Protein AF-A0A382E817-F1 (afdb_monomer)

Structure (mmCIF, N/CA/C/O backbone):
data_AF-A0A382E817-F1
#
_entry.id   AF-A0A382E817-F1
#
loop_
_atom_site.group_PDB
_atom_site.id
_atom_site.type_symbol
_atom_site.label_atom_id
_atom_site.label_alt_id
_atom_site.label_comp_id
_atom_site.label_asym_id
_atom_site.label_entity_id
_atom_site.label_seq_id
_atom_site.pdbx_PDB_ins_code
_atom_site.Cartn_x
_atom_site.Cartn_y
_atom_site.Cartn_z
_atom_site.occupancy
_atom_site.B_iso_or_equiv
_atom_site.auth_seq_id
_atom_site.auth_comp_id
_atom_site.auth_asym_id
_atom_site.auth_atom_id
_atom_site.pdbx_PDB_model_num
ATOM 1 N N . MET A 1 1 ? -31.559 -4.589 8.092 1.00 36.88 1 MET A N 1
ATOM 2 C CA . MET A 1 1 ? -30.700 -4.532 9.301 1.00 36.88 1 MET A CA 1
ATOM 3 C C . MET A 1 1 ? -29.258 -4.162 8.912 1.00 36.88 1 MET A C 1
ATOM 5 O O . MET A 1 1 ? -28.334 -4.899 9.211 1.00 36.88 1 MET A O 1
ATOM 9 N N . GLU A 1 2 ? -29.040 -3.017 8.251 1.00 40.66 2 GLU A N 1
ATOM 10 C CA . GLU A 1 2 ? -27.706 -2.609 7.740 1.00 40.66 2 GLU A CA 1
ATOM 11 C C . GLU A 1 2 ? -27.087 -1.418 8.493 1.00 40.66 2 GLU A C 1
ATOM 13 O O . GLU A 1 2 ? -25.904 -1.126 8.345 1.00 40.66 2 GLU A O 1
ATOM 18 N N . GLY A 1 3 ? -27.855 -0.748 9.358 1.00 41.88 3 GLY A N 1
ATOM 19 C CA . GLY A 1 3 ? -27.420 0.480 10.034 1.00 41.88 3 GLY A CA 1
ATOM 20 C C . GLY A 1 3 ? -26.468 0.298 11.224 1.00 41.88 3 GLY A C 1
ATOM 21 O O . GLY A 1 3 ? -25.917 1.285 11.708 1.00 41.88 3 GLY A O 1
ATOM 22 N N . ASP A 1 4 ? -26.258 -0.930 11.713 1.00 47.06 4 ASP A N 1
ATOM 23 C CA . ASP A 1 4 ? -25.527 -1.166 12.971 1.00 47.06 4 ASP A CA 1
ATOM 24 C C . ASP A 1 4 ? -24.033 -1.485 12.767 1.00 47.06 4 ASP A C 1
ATOM 26 O O . ASP A 1 4 ? -23.194 -1.154 13.611 1.00 47.06 4 ASP A O 1
ATOM 30 N N . ASN A 1 5 ? -23.648 -2.011 11.596 1.00 51.09 5 ASN A N 1
ATOM 31 C CA . ASN A 1 5 ? -22.250 -2.361 11.313 1.00 51.09 5 ASN A CA 1
ATOM 32 C C . ASN A 1 5 ? -21.327 -1.133 11.207 1.00 51.09 5 ASN A C 1
ATOM 34 O O . ASN A 1 5 ? -20.167 -1.207 11.612 1.00 51.09 5 ASN A O 1
ATOM 38 N N . MET A 1 6 ? -21.831 0.037 10.796 1.00 52.00 6 MET A N 1
ATOM 39 C CA . MET A 1 6 ? -21.026 1.270 10.719 1.00 52.00 6 MET A CA 1
ATOM 40 C C . MET A 1 6 ? -20.884 2.025 12.053 1.00 52.00 6 MET A C 1
ATOM 42 O O . MET A 1 6 ? -20.136 3.008 12.125 1.00 52.00 6 MET A O 1
ATOM 46 N N . LYS A 1 7 ? -21.543 1.595 13.142 1.00 51.78 7 LYS A N 1
ATOM 47 C CA . LYS A 1 7 ? -21.335 2.190 14.475 1.00 51.78 7 LYS A CA 1
ATOM 48 C C . LYS A 1 7 ? -19.922 1.853 14.975 1.00 51.78 7 LYS A C 1
ATOM 50 O O . LYS A 1 7 ? -19.683 0.790 15.536 1.00 51.78 7 LYS A O 1
ATOM 55 N N . GLY A 1 8 ? -18.961 2.731 14.685 1.00 58.41 8 GLY A N 1
ATOM 56 C CA . GLY A 1 8 ? -17.549 2.615 15.086 1.00 58.41 8 GLY A CA 1
ATOM 57 C C . GLY A 1 8 ? -16.577 3.115 14.015 1.00 58.41 8 GLY A C 1
ATOM 58 O O . GLY A 1 8 ? -15.579 3.763 14.325 1.00 58.41 8 GLY A O 1
ATOM 59 N N . ILE A 1 9 ? -16.924 2.935 12.738 1.00 65.69 9 ILE A N 1
ATOM 60 C CA . ILE A 1 9 ? -16.116 3.382 11.596 1.00 65.69 9 ILE A CA 1
ATOM 61 C C . ILE A 1 9 ? -16.512 4.820 11.253 1.00 65.69 9 ILE A C 1
ATOM 63 O O . ILE A 1 9 ? -17.297 5.080 10.346 1.00 65.69 9 ILE A O 1
ATOM 67 N N . LYS A 1 10 ? -16.023 5.777 12.047 1.00 71.69 10 LYS A N 1
ATOM 68 C CA . LYS A 1 10 ? -16.320 7.209 11.872 1.00 71.69 10 LYS A CA 1
ATOM 69 C C . LYS A 1 10 ? -15.069 8.080 11.942 1.00 71.69 10 LYS A C 1
ATOM 71 O O . LYS A 1 10 ? -14.127 7.812 12.695 1.00 71.69 10 LYS A O 1
ATOM 76 N N . GLY A 1 11 ? -15.108 9.200 11.223 1.00 81.12 11 GLY A N 1
ATOM 77 C CA . GLY A 1 11 ? -14.028 10.187 11.176 1.00 81.12 11 GLY A CA 1
ATOM 78 C C . GLY A 1 11 ? -12.821 9.666 10.399 1.00 81.12 11 GLY A C 1
ATOM 79 O O . GLY A 1 11 ? -12.968 9.166 9.291 1.00 81.12 11 GLY A O 1
ATOM 80 N N . TRP A 1 12 ? -11.633 9.749 10.998 1.00 84.56 12 TRP A N 1
ATOM 81 C CA . TRP A 1 12 ? -10.360 9.391 10.361 1.00 84.56 12 TRP A CA 1
ATOM 82 C C . TRP A 1 12 ? -10.296 7.965 9.794 1.00 84.56 12 TRP A C 1
ATOM 84 O O . TRP A 1 12 ? -9.649 7.757 8.778 1.00 84.56 12 TRP A O 1
ATOM 94 N N . LEU A 1 13 ? -11.007 6.995 10.380 1.00 85.50 13 LEU A N 1
ATOM 95 C CA . LEU A 1 13 ? -11.042 5.627 9.848 1.00 85.50 13 LEU A CA 1
ATOM 96 C C . LEU A 1 13 ? -11.750 5.539 8.486 1.00 85.50 13 LEU A C 1
ATOM 98 O O . LEU A 1 13 ? -11.394 4.720 7.649 1.00 85.50 13 LEU A O 1
ATOM 102 N N . LEU A 1 14 ? -12.742 6.401 8.258 1.00 86.56 14 LEU A N 1
ATOM 103 C CA . LEU A 1 14 ? -13.483 6.472 7.002 1.00 86.56 14 LEU A CA 1
ATOM 104 C C . LEU A 1 14 ? -12.644 7.185 5.931 1.00 86.56 14 LEU A C 1
ATOM 106 O O . LEU A 1 14 ? -12.550 6.703 4.807 1.00 86.56 14 LEU A O 1
ATOM 110 N N . VAL A 1 15 ? -11.942 8.259 6.317 1.00 90.31 15 VAL A N 1
ATOM 111 C CA . VAL A 1 15 ? -10.947 8.933 5.461 1.00 90.31 15 VAL A CA 1
ATOM 112 C C . VAL A 1 15 ? -9.861 7.953 5.014 1.00 90.31 15 VAL A C 1
ATOM 114 O O . VAL A 1 15 ? -9.507 7.924 3.839 1.00 90.31 15 VAL A O 1
ATOM 117 N N . TYR A 1 16 ? -9.380 7.110 5.931 1.00 91.56 16 TYR A N 1
ATOM 118 C CA . TYR A 1 16 ? -8.430 6.051 5.609 1.00 91.56 16 TYR A CA 1
ATOM 119 C C . TYR A 1 16 ? -8.967 5.096 4.547 1.00 91.56 16 TYR A C 1
ATOM 121 O O . TYR A 1 16 ? -8.279 4.841 3.564 1.00 91.56 16 TYR A O 1
ATOM 129 N N . LEU A 1 17 ? -10.180 4.575 4.734 1.00 89.88 17 LEU A N 1
ATOM 130 C CA . LEU A 1 17 ? -10.777 3.599 3.822 1.00 89.88 17 LEU A CA 1
ATOM 131 C C . LEU A 1 17 ? -10.986 4.188 2.428 1.00 89.88 17 LEU A C 1
ATOM 133 O O . LEU A 1 17 ? -10.538 3.597 1.449 1.00 89.88 17 LEU A O 1
ATOM 137 N N . ILE A 1 18 ? -11.598 5.373 2.347 1.00 90.88 18 ILE A N 1
ATOM 138 C CA . ILE A 1 18 ? -11.849 6.047 1.069 1.00 90.88 18 ILE A CA 1
ATOM 139 C C . ILE A 1 18 ? -10.534 6.388 0.370 1.00 90.88 18 ILE A C 1
ATOM 141 O O . ILE A 1 18 ? -10.414 6.141 -0.823 1.00 90.88 18 ILE A O 1
ATOM 145 N N . GLY A 1 19 ? -9.542 6.915 1.094 1.00 90.94 19 GLY A N 1
ATOM 146 C CA . GLY A 1 19 ? -8.247 7.262 0.507 1.00 90.94 19 GLY A CA 1
ATOM 147 C C . GLY A 1 19 ? -7.408 6.045 0.111 1.00 90.94 19 GLY A C 1
ATOM 148 O O . GLY A 1 19 ? -6.632 6.112 -0.838 1.00 90.94 19 GLY A O 1
ATOM 149 N N . SER A 1 20 ? -7.584 4.912 0.794 1.00 92.44 20 SER A N 1
ATOM 150 C CA . SER A 1 20 ? -6.825 3.690 0.517 1.00 92.44 20 SER A CA 1
ATOM 151 C C . SER A 1 20 ? -7.256 3.013 -0.782 1.00 92.44 20 SER A C 1
ATOM 153 O O . SER A 1 20 ? -6.401 2.479 -1.475 1.00 92.44 20 SER A O 1
ATOM 155 N N . ILE A 1 21 ? -8.539 3.056 -1.152 1.00 92.69 21 ILE A N 1
ATOM 156 C CA . ILE A 1 21 ? -9.050 2.407 -2.374 1.00 92.69 21 ILE A CA 1
ATOM 157 C C . ILE A 1 21 ? -8.346 2.895 -3.658 1.00 92.69 21 ILE A C 1
ATOM 159 O O . ILE A 1 21 ? -7.774 2.055 -4.354 1.00 92.69 21 ILE A O 1
ATOM 163 N N . PRO A 1 22 ? -8.327 4.202 -3.998 1.00 93.12 22 PRO A N 1
ATOM 164 C CA . PRO A 1 22 ? -7.680 4.674 -5.222 1.00 93.12 22 PRO A CA 1
ATOM 165 C C . PRO A 1 22 ? -6.168 4.427 -5.205 1.00 93.12 22 PRO A C 1
ATOM 167 O O . PRO A 1 22 ? -5.587 4.090 -6.234 1.00 93.12 22 PRO A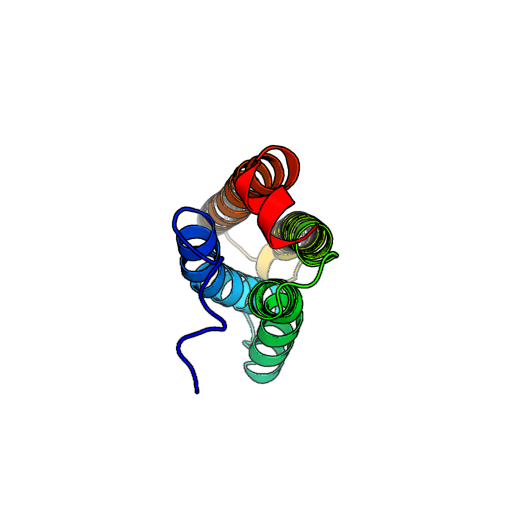 O 1
ATOM 170 N N . LEU A 1 23 ? -5.536 4.517 -4.030 1.00 93.19 23 LEU A N 1
ATOM 171 C CA . LEU A 1 23 ? -4.128 4.172 -3.868 1.00 93.19 23 LEU A CA 1
ATOM 172 C C . LEU A 1 23 ? -3.875 2.689 -4.160 1.00 93.19 23 LEU A C 1
ATOM 174 O O . LEU A 1 23 ? -2.962 2.370 -4.914 1.00 93.19 23 LEU A O 1
ATOM 178 N N . LEU A 1 24 ? -4.692 1.781 -3.621 1.00 93.69 24 LEU A N 1
ATOM 179 C CA . LEU A 1 24 ? -4.567 0.349 -3.889 1.00 93.69 24 LEU A CA 1
ATOM 180 C C . LEU A 1 24 ? -4.754 0.020 -5.371 1.00 93.69 24 LEU A C 1
ATOM 182 O O . LEU A 1 24 ? -4.032 -0.834 -5.877 1.00 93.69 24 LEU A O 1
ATOM 186 N N . ILE A 1 25 ? -5.665 0.697 -6.076 1.00 92.00 25 ILE A N 1
ATOM 187 C CA . ILE A 1 25 ? -5.826 0.537 -7.530 1.00 92.00 25 ILE A CA 1
ATOM 188 C C . ILE A 1 25 ? -4.527 0.926 -8.240 1.00 92.00 25 ILE A C 1
ATOM 190 O O . ILE A 1 25 ? -3.945 0.107 -8.949 1.00 92.00 25 ILE A O 1
ATOM 194 N N . MET A 1 26 ? -4.022 2.136 -7.982 1.00 90.94 26 MET A N 1
ATOM 195 C CA . MET A 1 26 ? -2.777 2.630 -8.575 1.00 90.94 26 MET A CA 1
ATOM 196 C C . MET A 1 26 ? -1.592 1.700 -8.279 1.00 90.94 26 MET A C 1
ATOM 198 O O . MET A 1 26 ? -0.788 1.406 -9.165 1.00 90.94 26 MET A O 1
ATOM 202 N N . TYR A 1 27 ? -1.493 1.186 -7.050 1.00 91.56 27 TYR A N 1
ATOM 203 C CA . TYR A 1 27 ? -0.425 0.265 -6.681 1.00 91.56 27 TYR A CA 1
ATOM 204 C C . TYR A 1 27 ? -0.580 -1.117 -7.315 1.00 91.56 27 TYR A C 1
ATOM 206 O O . TYR A 1 27 ? 0.415 -1.729 -7.695 1.00 91.56 27 TYR A O 1
ATOM 214 N N . SER A 1 28 ? -1.810 -1.589 -7.496 1.00 91.31 28 SER A N 1
ATOM 215 C CA . SER A 1 28 ? -2.073 -2.850 -8.190 1.00 91.31 28 SER A CA 1
ATOM 216 C C . SER A 1 28 ? -1.680 -2.756 -9.661 1.00 91.31 28 SER A C 1
ATOM 218 O O . SER A 1 28 ? -1.026 -3.668 -10.156 1.00 91.31 28 SER A O 1
ATOM 220 N N . MET A 1 29 ? -1.970 -1.625 -10.318 1.00 89.19 29 MET A N 1
ATOM 221 C CA . MET A 1 29 ? -1.479 -1.325 -11.673 1.00 89.19 29 MET A CA 1
ATOM 222 C C . MET A 1 29 ? 0.057 -1.304 -11.711 1.00 89.19 29 MET A C 1
ATOM 224 O O . MET A 1 29 ? 0.678 -1.943 -12.559 1.00 89.19 29 MET A O 1
ATOM 228 N N . GLY A 1 30 ? 0.659 -0.640 -10.717 1.00 87.00 30 GLY A N 1
ATOM 229 C CA . GLY A 1 30 ? 2.069 -0.737 -10.309 1.00 87.00 30 GLY A CA 1
ATOM 230 C C . GLY A 1 30 ? 2.717 -2.089 -10.485 1.00 87.00 30 GLY A C 1
ATOM 231 O O . GLY A 1 30 ? 3.690 -2.266 -11.222 1.00 87.00 30 GLY A O 1
ATOM 232 N N . LEU A 1 31 ? 2.174 -3.020 -9.719 1.00 88.25 31 LEU A N 1
ATOM 233 C CA . LEU A 1 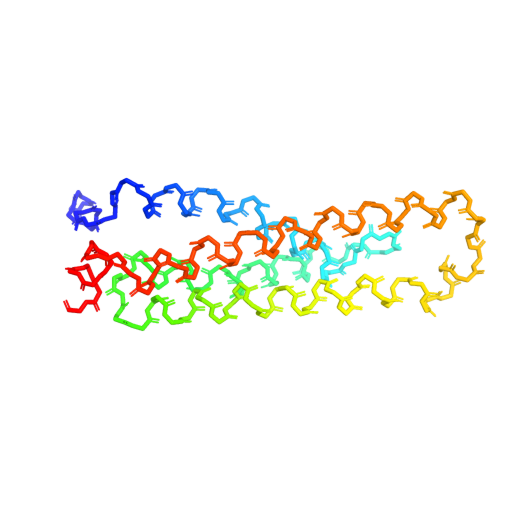31 ? 2.743 -4.338 -9.521 1.00 88.25 31 LEU A CA 1
ATOM 234 C C . LEU A 1 31 ? 2.390 -5.299 -10.656 1.00 88.25 31 LEU A C 1
ATOM 236 O O . LEU A 1 31 ? 3.161 -6.220 -10.902 1.00 88.25 31 LEU A O 1
ATOM 240 N N . SER A 1 32 ? 1.270 -5.092 -11.357 1.00 87.00 32 SER A N 1
ATOM 241 C CA . SER A 1 32 ? 0.873 -5.945 -12.482 1.00 87.00 32 SER A CA 1
ATOM 242 C C . SER A 1 32 ? 1.637 -5.657 -13.773 1.00 87.00 32 SER A C 1
ATOM 244 O O . SER A 1 32 ? 1.745 -6.548 -14.606 1.00 87.00 32 SER A O 1
ATOM 246 N N . GLY A 1 33 ? 2.146 -4.435 -13.954 1.00 78.00 33 GLY A N 1
ATOM 247 C CA . GLY A 1 33 ? 2.870 -4.022 -15.159 1.00 78.00 33 GLY A CA 1
ATOM 248 C C . GLY A 1 33 ? 2.479 -2.607 -15.579 1.00 78.00 33 GLY A C 1
ATOM 249 O O . GLY A 1 33 ? 1.309 -2.342 -15.829 1.00 78.00 33 GLY A O 1
ATOM 250 N N . TRP A 1 34 ? 3.454 -1.694 -15.631 1.00 68.31 34 TRP A N 1
ATOM 251 C CA . TRP A 1 34 ? 3.223 -0.269 -15.915 1.00 68.31 34 TRP A CA 1
ATOM 252 C C . TRP A 1 34 ? 3.326 0.109 -17.398 1.00 68.31 34 TRP A C 1
ATOM 254 O O . TRP A 1 34 ? 2.581 0.977 -17.835 1.00 68.31 34 TRP A O 1
ATOM 264 N N . PHE A 1 35 ? 4.246 -0.504 -18.159 1.00 55.41 35 PHE A N 1
ATOM 265 C CA . PHE A 1 35 ? 4.684 0.056 -19.450 1.00 55.41 35 PHE A CA 1
ATOM 266 C C . PHE A 1 35 ? 4.676 -0.898 -20.654 1.00 55.41 35 PHE A C 1
ATOM 268 O O . PHE A 1 35 ? 4.590 -0.410 -21.773 1.00 55.41 35 PHE A O 1
ATOM 275 N N . PHE A 1 36 ? 4.753 -2.221 -20.466 1.00 54.12 36 PHE A N 1
ATOM 276 C CA . PHE A 1 36 ? 5.006 -3.144 -21.586 1.00 54.12 36 PHE A CA 1
ATOM 277 C C . PHE A 1 36 ? 3.804 -4.024 -21.930 1.00 54.12 36 PHE A C 1
ATOM 279 O O . PHE A 1 36 ? 3.377 -4.036 -23.076 1.00 54.12 36 PHE A O 1
ATOM 286 N N . GLU A 1 37 ? 3.188 -4.675 -20.943 1.00 59.19 37 GLU A N 1
ATOM 287 C CA . GLU A 1 37 ? 1.941 -5.426 -21.106 1.00 59.19 37 GLU A CA 1
ATOM 288 C C . GLU A 1 37 ? 1.168 -5.334 -19.792 1.00 59.19 37 GLU A C 1
ATOM 290 O O . GLU A 1 37 ? 1.738 -5.512 -18.715 1.00 59.19 37 GLU A O 1
ATOM 295 N N . TYR A 1 38 ? -0.117 -4.992 -19.863 1.00 65.62 38 TYR A N 1
ATOM 296 C CA . TYR A 1 38 ? -0.963 -4.810 -18.688 1.00 65.62 38 TYR A CA 1
ATOM 297 C C . TYR A 1 38 ? -1.876 -6.032 -18.509 1.00 65.62 38 TYR A C 1
ATOM 299 O O . TYR A 1 38 ? -2.972 -6.075 -19.081 1.00 65.62 38 TYR A O 1
ATOM 307 N N . PRO A 1 39 ? -1.466 -7.052 -17.731 1.00 84.38 39 PRO A N 1
ATOM 308 C CA . PRO A 1 39 ? -2.328 -8.176 -17.401 1.00 84.38 39 PRO A CA 1
ATOM 309 C C . PRO A 1 39 ? -3.415 -7.707 -16.429 1.00 84.38 39 PRO A C 1
ATOM 311 O O . PRO A 1 39 ? -3.266 -7.776 -15.208 1.00 84.38 39 PRO A O 1
ATOM 314 N N . PHE A 1 40 ? -4.540 -7.242 -16.975 1.00 85.50 40 PHE A N 1
ATOM 315 C CA . PHE A 1 40 ? -5.673 -6.738 -16.192 1.00 85.50 40 PHE A CA 1
ATOM 316 C C . PHE A 1 40 ? -6.135 -7.735 -15.119 1.00 85.50 40 PHE A C 1
ATOM 318 O O . PHE A 1 40 ? -6.398 -7.346 -13.984 1.00 85.50 40 PHE A O 1
ATOM 325 N N . ILE A 1 41 ? -6.162 -9.031 -15.447 1.00 89.38 41 ILE A N 1
ATOM 326 C CA . ILE A 1 41 ? -6.530 -10.098 -14.504 1.00 89.38 41 ILE A CA 1
ATOM 327 C C . ILE A 1 41 ? -5.586 -10.104 -13.294 1.00 89.38 41 ILE A C 1
ATOM 329 O O . ILE A 1 41 ? -6.045 -10.191 -12.156 1.00 89.38 41 ILE A O 1
ATOM 333 N N . LEU A 1 42 ? -4.278 -9.952 -13.518 1.00 90.38 42 LEU A N 1
ATOM 334 C CA . LEU A 1 42 ? -3.295 -9.893 -12.439 1.00 90.38 42 LEU A CA 1
ATOM 335 C C . LEU A 1 42 ? -3.488 -8.635 -11.584 1.00 90.38 42 LEU A C 1
ATOM 337 O O . LEU A 1 42 ? -3.458 -8.739 -10.359 1.00 90.38 42 LEU A O 1
ATOM 341 N N . MET A 1 43 ? -3.758 -7.475 -12.199 1.00 92.19 43 MET A N 1
ATOM 342 C CA . MET A 1 43 ? -4.081 -6.246 -11.458 1.00 92.19 43 MET A CA 1
ATOM 343 C C . MET A 1 43 ? -5.276 -6.461 -10.522 1.00 92.19 43 MET A C 1
ATOM 345 O O . MET A 1 43 ? -5.212 -6.113 -9.344 1.00 92.19 43 MET A O 1
ATOM 349 N N . VAL A 1 44 ? -6.355 -7.061 -11.032 1.00 91.94 44 VAL A N 1
ATOM 350 C CA . VAL A 1 44 ? -7.572 -7.330 -10.257 1.00 91.94 44 VAL A CA 1
ATOM 351 C C . VAL A 1 44 ? -7.277 -8.268 -9.083 1.00 91.94 44 VAL A C 1
ATOM 353 O O . VAL A 1 44 ? -7.706 -7.995 -7.961 1.00 91.94 44 VAL A O 1
ATOM 356 N N . ILE A 1 45 ? -6.502 -9.333 -9.304 1.00 93.50 45 ILE A N 1
ATOM 357 C CA . ILE A 1 45 ? -6.102 -10.267 -8.241 1.00 93.50 45 ILE A CA 1
ATOM 358 C C . ILE A 1 45 ? -5.288 -9.546 -7.160 1.00 93.50 45 ILE A C 1
ATOM 360 O O . ILE A 1 45 ? -5.601 -9.676 -5.975 1.00 93.50 45 ILE A O 1
ATOM 364 N N . ILE A 1 46 ? -4.281 -8.755 -7.549 1.00 93.19 46 ILE A N 1
ATOM 365 C CA . ILE A 1 46 ? -3.450 -7.989 -6.606 1.00 93.19 46 ILE A CA 1
ATOM 366 C C . ILE A 1 46 ? -4.319 -7.023 -5.798 1.00 93.19 46 ILE A C 1
ATOM 368 O O . ILE A 1 46 ? -4.193 -6.971 -4.574 1.00 93.19 46 ILE A O 1
ATOM 372 N N . PHE A 1 47 ? -5.242 -6.316 -6.454 1.00 94.25 47 PHE A N 1
ATOM 373 C CA . PHE A 1 47 ? -6.156 -5.401 -5.779 1.00 94.25 47 PHE A CA 1
ATOM 374 C C . PHE A 1 47 ? -6.989 -6.117 -4.717 1.00 94.25 47 PHE A C 1
ATOM 376 O O . PHE A 1 47 ? -7.050 -5.650 -3.581 1.00 94.25 47 PHE A O 1
ATOM 383 N N . PHE A 1 48 ? -7.587 -7.266 -5.042 1.00 94.38 48 PHE A N 1
ATOM 384 C CA . PHE A 1 48 ? -8.377 -8.019 -4.068 1.00 94.38 48 PHE A CA 1
ATOM 385 C C . PHE A 1 48 ? -7.535 -8.507 -2.892 1.00 94.38 48 PHE A C 1
ATOM 387 O O . PHE A 1 48 ? -7.973 -8.378 -1.750 1.00 94.38 48 PHE A O 1
ATOM 394 N N . VAL A 1 49 ? -6.320 -9.001 -3.143 1.00 94.12 49 VAL A N 1
ATOM 395 C CA . VAL A 1 49 ? -5.400 -9.424 -2.077 1.00 94.12 49 VAL A CA 1
ATOM 396 C C . VAL A 1 49 ? -5.061 -8.251 -1.154 1.00 94.12 4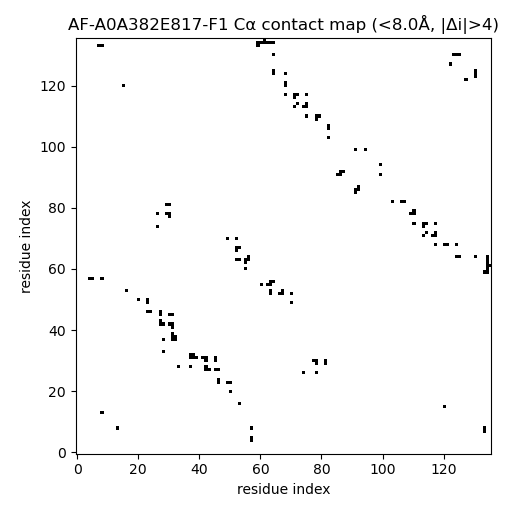9 VAL A C 1
ATOM 398 O O . VAL A 1 49 ? -5.148 -8.382 0.069 1.00 94.12 49 VAL A O 1
ATOM 401 N N . LEU A 1 50 ? -4.738 -7.085 -1.717 1.00 93.12 50 LEU A N 1
ATOM 402 C CA . LEU A 1 50 ? -4.461 -5.874 -0.943 1.00 93.12 50 LEU A CA 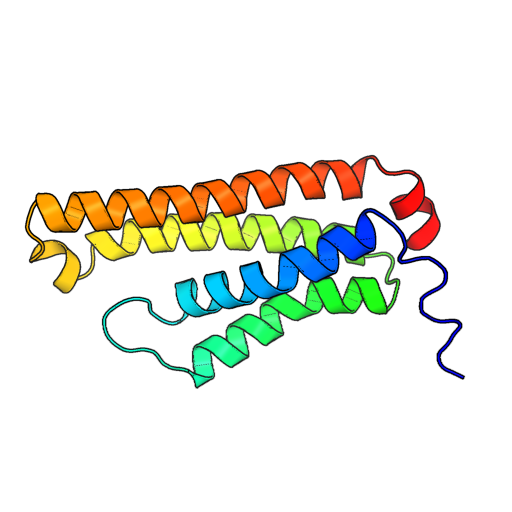1
ATOM 403 C C . LEU A 1 50 ? -5.724 -5.280 -0.297 1.00 93.12 50 LEU A C 1
ATOM 405 O O . LEU A 1 50 ? -5.629 -4.567 0.692 1.00 93.12 50 LEU A O 1
ATOM 409 N N . ALA A 1 51 ? -6.924 -5.571 -0.788 1.00 93.62 51 ALA A N 1
ATOM 410 C CA . ALA A 1 51 ? -8.158 -5.105 -0.163 1.00 93.62 51 ALA A CA 1
ATOM 411 C C . ALA A 1 51 ? -8.538 -5.920 1.091 1.00 93.62 51 ALA A C 1
ATOM 413 O O . ALA A 1 51 ? -9.311 -5.427 1.917 1.00 93.62 51 ALA A O 1
ATOM 414 N N . ILE A 1 52 ? -7.985 -7.128 1.289 1.00 92.69 52 ILE A N 1
ATOM 415 C CA . ILE A 1 52 ? -8.315 -8.002 2.434 1.00 92.69 52 ILE A CA 1
ATOM 416 C C . ILE A 1 52 ? -8.132 -7.286 3.787 1.00 92.69 52 ILE A C 1
ATOM 418 O O . ILE A 1 52 ? -9.058 -7.312 4.601 1.00 92.69 52 ILE A O 1
ATOM 422 N N . PRO A 1 53 ? -7.009 -6.600 4.076 1.00 89.81 53 PRO A N 1
ATOM 423 C CA . PRO A 1 53 ? -6.859 -5.879 5.338 1.00 89.81 53 PRO A CA 1
ATOM 424 C C . PRO A 1 53 ? -7.873 -4.742 5.517 1.00 89.81 53 PRO A C 1
ATOM 426 O O . PRO A 1 53 ? -8.343 -4.524 6.637 1.00 89.81 53 PRO A O 1
ATOM 429 N N . LEU A 1 54 ? -8.272 -4.051 4.443 1.00 91.06 54 LEU A N 1
ATOM 430 C CA . LEU A 1 54 ? -9.344 -3.047 4.511 1.00 91.06 54 LEU A CA 1
ATOM 431 C C . LEU A 1 54 ? -10.690 -3.702 4.841 1.00 91.06 54 LEU A C 1
ATOM 433 O O . LEU A 1 54 ? -11.475 -3.167 5.624 1.00 91.06 54 LEU A O 1
ATOM 437 N N . TRP A 1 55 ? -10.938 -4.896 4.308 1.00 89.25 55 TRP A N 1
ATOM 438 C CA . TRP A 1 55 ? -12.121 -5.675 4.652 1.00 89.25 55 TRP A CA 1
ATOM 439 C C . TRP A 1 55 ? -12.131 -6.091 6.130 1.00 89.25 55 TRP A C 1
ATOM 441 O O . TRP A 1 55 ? -13.161 -5.995 6.796 1.00 89.25 55 TRP A O 1
ATOM 451 N N . LEU A 1 56 ? -10.978 -6.452 6.705 1.00 88.62 56 LEU A N 1
ATOM 452 C CA . LEU A 1 56 ? -10.873 -6.754 8.142 1.00 88.62 56 LEU A CA 1
ATOM 453 C C . LEU A 1 56 ? -11.279 -5.568 9.032 1.00 88.62 56 LEU A C 1
ATOM 455 O O . LEU A 1 56 ? -11.794 -5.781 10.132 1.00 88.62 56 LEU A O 1
ATOM 459 N N . ILE A 1 57 ? -11.082 -4.331 8.560 1.00 87.12 57 ILE A N 1
ATOM 460 C CA . ILE A 1 57 ? -11.568 -3.127 9.245 1.00 87.12 57 ILE A CA 1
ATOM 461 C C . ILE A 1 57 ? -13.098 -3.074 9.243 1.00 87.12 57 ILE A C 1
ATOM 463 O O . ILE A 1 57 ? -13.684 -2.778 10.284 1.00 87.12 57 ILE A O 1
ATOM 467 N N . MET A 1 58 ? -13.745 -3.386 8.113 1.00 85.88 58 MET A N 1
ATOM 468 C CA . MET A 1 58 ? -15.213 -3.461 8.021 1.00 85.88 58 MET A CA 1
ATOM 469 C C . MET A 1 58 ? -15.786 -4.490 8.994 1.00 85.88 58 MET A C 1
ATOM 471 O O . MET A 1 58 ? -16.794 -4.230 9.647 1.00 85.88 58 MET A O 1
ATOM 475 N N . LEU A 1 59 ? -15.100 -5.625 9.140 1.00 85.88 59 LEU A N 1
ATOM 476 C CA . LEU A 1 59 ? -15.477 -6.703 10.056 1.00 85.88 59 LEU A CA 1
ATOM 477 C C . LEU A 1 59 ? -15.133 -6.420 11.527 1.00 85.88 59 LEU A C 1
ATOM 479 O O . LEU A 1 59 ? -15.388 -7.270 12.376 1.00 85.88 59 LEU A O 1
ATOM 483 N N . LYS A 1 60 ? -14.531 -5.264 11.841 1.00 82.62 60 LYS A N 1
ATOM 484 C CA . LYS A 1 60 ? -14.081 -4.895 13.196 1.00 82.62 60 LYS A CA 1
ATOM 485 C C . LYS A 1 60 ? -13.179 -5.953 13.846 1.00 82.62 60 LYS A C 1
ATOM 487 O O . LYS A 1 60 ? -13.191 -6.139 15.058 1.00 82.62 60 LYS A O 1
ATOM 492 N N . SER A 1 61 ? -12.370 -6.647 13.043 1.00 85.06 61 SER A N 1
ATOM 493 C CA . SER A 1 61 ? -11.475 -7.688 13.552 1.00 85.06 61 SER A CA 1
ATOM 494 C C . SER A 1 61 ? -10.382 -7.084 14.444 1.00 85.06 61 SER A C 1
ATOM 496 O O . SER A 1 61 ? -9.749 -6.106 14.038 1.00 85.06 61 SER A O 1
ATOM 498 N N . PRO A 1 62 ? -10.053 -7.689 15.599 1.00 83.62 62 PRO A N 1
ATOM 499 C CA . PRO A 1 62 ? -9.042 -7.148 16.507 1.00 83.62 62 PRO A CA 1
ATOM 500 C C . PRO A 1 62 ? -7.640 -7.086 15.896 1.00 83.62 62 PRO A C 1
ATOM 502 O O . PRO A 1 62 ? -6.810 -6.260 16.271 1.00 83.62 62 PRO A O 1
ATOM 505 N N . LYS A 1 63 ? -7.375 -7.929 14.893 1.00 87.62 63 LYS A N 1
ATOM 506 C CA . LYS A 1 63 ? -6.104 -7.940 14.160 1.00 87.62 63 LYS A CA 1
ATOM 507 C C . LYS A 1 63 ? -6.076 -6.948 12.992 1.00 87.62 63 LYS A C 1
ATOM 509 O O . LYS A 1 63 ? -5.020 -6.771 12.386 1.00 87.62 63 LYS A O 1
ATOM 514 N N . ALA A 1 64 ? -7.192 -6.290 12.664 1.00 88.12 64 ALA A N 1
ATOM 515 C CA . ALA A 1 64 ? -7.283 -5.393 11.513 1.00 88.12 64 ALA A CA 1
ATOM 516 C C . ALA A 1 64 ? -6.221 -4.275 11.527 1.00 88.12 64 ALA A C 1
ATOM 518 O O . ALA A 1 64 ? -5.568 -4.095 10.498 1.00 88.12 64 ALA A O 1
ATOM 519 N N . PRO A 1 65 ? -5.942 -3.577 12.650 1.00 88.06 65 PRO A N 1
ATOM 520 C CA . PRO A 1 65 ? -4.913 -2.535 12.668 1.00 88.06 65 PRO A CA 1
ATOM 521 C C . PRO A 1 65 ? -3.517 -3.057 12.300 1.00 88.06 65 PRO A C 1
ATOM 523 O O . PRO A 1 65 ? -2.793 -2.410 11.548 1.00 88.06 65 PRO A O 1
ATOM 526 N N . GLN A 1 66 ? -3.147 -4.246 12.786 1.00 91.69 66 GLN A N 1
ATOM 527 C CA . GLN A 1 66 ? -1.838 -4.850 12.517 1.00 91.69 66 GLN A CA 1
ATOM 528 C C . GLN A 1 66 ? -1.694 -5.252 11.047 1.00 91.69 66 GLN A C 1
ATOM 530 O O . GLN A 1 66 ? -0.691 -4.911 10.419 1.00 91.69 66 GLN A O 1
ATOM 535 N N . TRP A 1 67 ? -2.714 -5.905 10.483 1.00 93.06 67 TRP A N 1
ATOM 536 C CA . TRP A 1 67 ? -2.726 -6.282 9.067 1.00 93.06 67 TRP A CA 1
ATOM 537 C C . TRP A 1 67 ? -2.674 -5.065 8.143 1.00 93.06 67 TRP A C 1
ATOM 539 O O . TRP A 1 67 ? -1.975 -5.101 7.134 1.00 93.06 67 TRP A O 1
ATOM 549 N N . ASN A 1 68 ? -3.340 -3.967 8.509 1.00 93.31 68 ASN A N 1
ATOM 550 C CA . ASN A 1 68 ? -3.311 -2.741 7.716 1.00 93.31 68 ASN A CA 1
ATOM 551 C C . ASN A 1 68 ? -1.946 -2.054 7.735 1.00 93.31 68 ASN A C 1
ATOM 553 O O . ASN A 1 68 ? -1.470 -1.611 6.692 1.00 93.31 68 ASN A O 1
ATOM 557 N N . ILE A 1 69 ? -1.288 -2.006 8.897 1.00 92.88 69 ILE A N 1
ATOM 558 C CA . ILE A 1 69 ? 0.091 -1.515 8.996 1.00 92.88 69 ILE A CA 1
ATOM 559 C C . ILE A 1 69 ? 1.012 -2.385 8.138 1.00 92.88 69 ILE A C 1
ATOM 561 O O . ILE A 1 69 ? 1.737 -1.854 7.300 1.00 92.88 69 ILE A O 1
ATOM 565 N N . SER A 1 70 ? 0.965 -3.708 8.321 1.00 93.94 70 SER A N 1
ATOM 566 C CA . SER A 1 70 ? 1.837 -4.636 7.598 1.00 93.94 70 SER A CA 1
ATOM 567 C C . SER A 1 70 ? 1.675 -4.498 6.087 1.00 93.94 70 SER A C 1
ATOM 569 O O . SER A 1 70 ? 2.667 -4.353 5.383 1.00 93.94 70 SER A O 1
ATOM 571 N N . MET A 1 71 ? 0.433 -4.473 5.601 1.00 95.50 71 MET A N 1
ATOM 572 C CA . MET A 1 71 ? 0.120 -4.301 4.185 1.00 95.50 71 MET A CA 1
ATOM 573 C C . MET A 1 71 ? 0.757 -3.041 3.597 1.00 95.50 71 MET A C 1
ATOM 575 O O . MET A 1 71 ? 1.416 -3.123 2.565 1.00 95.50 71 MET A O 1
ATOM 579 N N . TRP A 1 72 ? 0.582 -1.879 4.235 1.00 95.12 72 TRP A N 1
ATOM 580 C CA . TRP A 1 72 ? 1.119 -0.627 3.699 1.00 95.12 72 TRP A CA 1
ATOM 581 C C . TRP A 1 72 ? 2.647 -0.622 3.646 1.00 95.12 72 TRP A C 1
ATOM 583 O O . TRP A 1 72 ? 3.219 -0.159 2.663 1.00 95.12 72 TRP A O 1
ATOM 593 N N . TRP A 1 73 ? 3.314 -1.200 4.646 1.00 95.62 73 TRP A N 1
ATOM 594 C CA . TRP A 1 73 ? 4.768 -1.367 4.608 1.00 95.62 73 TRP A CA 1
ATOM 595 C C . TRP A 1 73 ? 5.217 -2.365 3.536 1.00 95.62 73 TRP A C 1
ATOM 597 O O . TRP A 1 73 ? 6.216 -2.118 2.862 1.00 95.62 73 TRP A O 1
ATOM 607 N N . THR A 1 74 ? 4.466 -3.444 3.304 1.00 93.81 74 THR A N 1
ATOM 608 C CA . THR A 1 74 ? 4.716 -4.352 2.177 1.00 93.81 74 THR A CA 1
ATOM 609 C C . THR A 1 74 ? 4.582 -3.624 0.839 1.00 93.81 74 THR A C 1
ATOM 611 O O . THR A 1 74 ? 5.460 -3.770 -0.006 1.00 93.81 74 THR A O 1
ATOM 614 N N . ILE A 1 75 ? 3.552 -2.789 0.653 1.00 93.88 75 ILE A N 1
ATOM 615 C CA . ILE A 1 75 ? 3.377 -1.981 -0.566 1.00 93.88 75 ILE A CA 1
ATOM 616 C C . ILE A 1 75 ? 4.576 -1.054 -0.781 1.00 93.88 75 ILE A C 1
ATOM 618 O O . ILE A 1 75 ? 5.095 -1.007 -1.891 1.00 93.88 75 ILE A O 1
ATOM 622 N N . VAL A 1 76 ? 5.052 -0.365 0.262 1.00 94.69 76 VAL A N 1
ATOM 623 C CA . VAL A 1 76 ? 6.247 0.497 0.185 1.00 94.69 76 VAL A CA 1
ATOM 624 C C . VAL A 1 76 ? 7.456 -0.289 -0.324 1.00 94.69 76 VAL A C 1
ATOM 626 O O . VAL A 1 76 ? 8.139 0.153 -1.250 1.00 94.69 76 VAL A O 1
ATOM 629 N N . VAL A 1 77 ? 7.715 -1.466 0.253 1.00 94.38 77 VAL A N 1
ATOM 630 C CA . VAL A 1 77 ? 8.850 -2.311 -0.146 1.00 94.38 77 VAL A CA 1
ATOM 631 C C . VAL A 1 77 ? 8.695 -2.769 -1.594 1.00 94.38 77 VAL A C 1
ATOM 633 O O . VAL A 1 77 ? 9.617 -2.597 -2.388 1.00 94.38 77 VAL A O 1
ATOM 636 N N . LEU A 1 78 ? 7.523 -3.291 -1.963 1.00 92.75 78 LEU A N 1
ATOM 637 C CA . LEU A 1 78 ? 7.255 -3.770 -3.319 1.00 92.75 78 LEU A CA 1
ATOM 638 C C . LEU A 1 78 ? 7.356 -2.649 -4.356 1.00 92.75 78 LEU A C 1
ATOM 640 O O . LEU A 1 78 ? 7.942 -2.855 -5.412 1.00 92.75 78 LEU A O 1
ATOM 644 N N . MET A 1 79 ? 6.848 -1.455 -4.049 1.00 91.19 79 MET A N 1
ATOM 645 C CA . MET A 1 79 ? 6.943 -0.287 -4.927 1.00 91.19 79 MET A CA 1
ATOM 646 C C . MET A 1 79 ? 8.376 0.196 -5.095 1.00 91.19 79 MET A C 1
ATOM 648 O O . MET A 1 79 ? 8.782 0.555 -6.199 1.00 91.19 79 MET A O 1
ATOM 652 N N . THR A 1 80 ? 9.167 0.155 -4.025 1.00 91.06 80 THR A N 1
ATOM 653 C CA . THR A 1 80 ? 10.589 0.508 -4.078 1.00 91.06 80 THR A CA 1
ATOM 654 C C . THR A 1 80 ? 11.353 -0.486 -4.950 1.00 91.06 80 THR A C 1
ATOM 656 O O . THR A 1 80 ? 12.066 -0.082 -5.867 1.00 91.06 80 THR A O 1
ATOM 659 N N . LEU A 1 81 ? 11.148 -1.790 -4.730 1.00 90.00 81 LEU A N 1
ATOM 660 C CA . LEU A 1 81 ? 11.748 -2.843 -5.551 1.00 90.00 81 LEU A CA 1
ATOM 661 C C . LEU A 1 81 ? 11.309 -2.736 -7.011 1.00 90.00 81 LEU A C 1
ATOM 663 O O . LEU A 1 81 ? 12.146 -2.826 -7.910 1.00 90.00 81 LEU A O 1
ATOM 667 N N . ARG A 1 82 ? 10.018 -2.482 -7.255 1.00 85.94 82 ARG A N 1
ATOM 668 C CA . ARG A 1 82 ? 9.495 -2.287 -8.607 1.00 85.94 82 ARG A CA 1
ATOM 669 C C . ARG A 1 82 ? 10.168 -1.096 -9.278 1.00 85.94 82 ARG A C 1
ATOM 671 O O . ARG A 1 82 ? 10.625 -1.233 -10.407 1.00 85.94 82 ARG A O 1
ATOM 678 N N . SER A 1 83 ? 10.304 0.021 -8.569 1.00 85.25 83 SER A N 1
ATOM 679 C CA . SER A 1 83 ? 10.941 1.232 -9.095 1.00 85.25 83 SER A CA 1
ATOM 680 C C . SER A 1 83 ? 12.389 0.985 -9.517 1.00 85.25 83 SER A C 1
ATOM 682 O O . SER A 1 83 ? 12.814 1.474 -10.555 1.00 85.25 83 SER A O 1
ATOM 684 N N . ILE A 1 84 ? 13.129 0.172 -8.760 1.00 84.56 84 ILE A N 1
ATOM 685 C CA . ILE A 1 84 ? 14.494 -0.234 -9.120 1.00 84.56 84 ILE A CA 1
ATOM 686 C C . ILE A 1 84 ? 14.478 -1.186 -10.326 1.00 84.56 84 ILE A C 1
ATOM 688 O O . ILE A 1 84 ? 15.282 -1.032 -11.243 1.00 84.56 84 ILE A O 1
ATOM 692 N N . SER A 1 85 ? 13.549 -2.151 -10.353 1.00 83.31 85 SER A N 1
ATOM 693 C CA . SER A 1 85 ? 13.476 -3.168 -11.412 1.00 83.31 85 SER A CA 1
ATOM 694 C C . SER A 1 85 ? 13.239 -2.586 -12.807 1.00 83.31 85 SER A C 1
ATOM 696 O O . SER A 1 85 ? 13.789 -3.110 -13.771 1.00 83.31 85 SER A O 1
ATOM 698 N N . VAL A 1 86 ? 12.498 -1.476 -12.912 1.00 79.00 86 VAL A N 1
ATOM 699 C CA . VAL A 1 86 ? 12.198 -0.815 -14.195 1.00 79.00 86 VAL A CA 1
ATOM 700 C C . VAL A 1 86 ? 13.477 -0.386 -14.924 1.00 79.00 86 VAL A C 1
ATOM 702 O O . VAL A 1 86 ? 13.547 -0.496 -16.142 1.00 79.00 86 VAL A O 1
ATOM 705 N N . PHE A 1 87 ? 14.524 0.018 -14.199 1.00 78.50 87 PHE A N 1
ATOM 706 C CA . PHE A 1 87 ? 15.811 0.399 -14.800 1.00 78.50 87 PHE A CA 1
ATOM 707 C C . PHE A 1 87 ? 16.704 -0.799 -15.161 1.00 78.50 87 PHE A C 1
ATOM 709 O O . PHE A 1 87 ? 17.698 -0.641 -15.866 1.00 78.50 87 PHE A O 1
ATOM 716 N N . LEU A 1 88 ? 16.380 -1.998 -14.669 1.00 78.31 88 LEU A N 1
ATOM 717 C CA . LEU A 1 88 ? 17.124 -3.227 -14.957 1.00 78.31 88 LEU A CA 1
ATOM 718 C C . LEU A 1 88 ? 16.525 -4.014 -16.133 1.00 78.31 88 LEU A C 1
ATOM 720 O O . LEU A 1 88 ? 17.233 -4.821 -16.744 1.00 78.31 88 LEU A O 1
ATOM 724 N N . GLU A 1 89 ? 15.246 -3.786 -16.446 1.00 76.38 89 GLU A N 1
ATOM 725 C CA . GLU A 1 89 ? 14.536 -4.410 -17.565 1.00 76.38 89 GLU A CA 1
ATOM 726 C C . GLU A 1 89 ? 15.121 -3.979 -18.929 1.00 76.38 89 GLU A C 1
ATOM 728 O O . GLU A 1 89 ? 15.638 -2.866 -19.055 1.00 76.38 89 GLU A O 1
ATOM 733 N N . PRO A 1 90 ? 15.045 -4.831 -19.975 1.00 63.84 90 PRO A N 1
ATOM 734 C CA . PRO A 1 90 ? 15.609 -4.537 -21.297 1.00 63.84 90 PRO A CA 1
ATOM 735 C C . PRO A 1 90 ? 15.116 -3.204 -21.870 1.00 63.84 90 PRO A C 1
ATOM 737 O O . PRO A 1 90 ? 15.923 -2.396 -22.313 1.00 63.84 90 PRO A O 1
ATOM 740 N N . GLY A 1 91 ? 13.815 -2.926 -21.746 1.00 65.94 91 GLY A N 1
ATOM 741 C CA . GLY A 1 91 ? 13.230 -1.662 -22.192 1.00 65.94 91 GLY A CA 1
ATOM 742 C C . GLY A 1 91 ? 13.670 -0.441 -21.378 1.00 65.94 91 GLY A C 1
ATOM 743 O O . GLY A 1 91 ? 13.611 0.667 -21.890 1.00 65.94 91 GLY A O 1
ATOM 744 N N .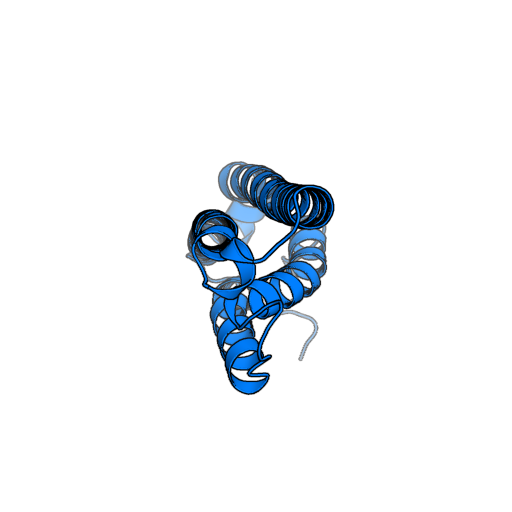 GLY A 1 92 ? 14.155 -0.617 -20.143 1.00 63.59 92 GLY A N 1
ATOM 745 C CA . GLY A 1 92 ? 14.757 0.460 -19.349 1.00 63.59 92 GLY A CA 1
ATOM 746 C C . GLY A 1 92 ? 16.193 0.786 -19.767 1.00 63.59 92 GLY A C 1
ATOM 747 O O . GLY A 1 92 ? 16.622 1.931 -19.651 1.00 63.59 92 GLY A O 1
ATOM 748 N N . LYS A 1 93 ? 16.931 -0.197 -20.301 1.00 68.06 93 LYS A N 1
ATOM 749 C CA . LYS A 1 93 ? 18.309 -0.012 -20.797 1.00 68.06 93 LYS A CA 1
ATOM 750 C C . LYS A 1 93 ? 18.372 0.736 -22.127 1.00 68.06 93 LYS A C 1
ATOM 752 O O . LYS A 1 93 ? 19.410 1.306 -22.447 1.00 68.06 93 LYS A O 1
ATOM 757 N N . GLU A 1 94 ? 17.280 0.717 -22.883 1.00 75.94 94 GLU A N 1
ATOM 758 C CA . GLU A 1 94 ? 17.150 1.395 -24.175 1.00 75.94 94 GLU A CA 1
ATOM 759 C C . GLU A 1 94 ? 16.630 2.840 -24.048 1.00 75.94 94 GLU A C 1
ATOM 761 O O . GLU A 1 94 ? 16.605 3.567 -25.039 1.00 75.94 94 GLU A O 1
ATOM 766 N N . MET A 1 95 ? 16.249 3.285 -22.841 1.00 79.00 95 MET A N 1
ATOM 767 C CA . MET A 1 95 ? 15.717 4.634 -22.611 1.00 79.00 95 MET A CA 1
ATOM 768 C C . MET A 1 95 ? 16.787 5.717 -22.750 1.00 79.00 95 MET A C 1
ATOM 770 O O . MET A 1 95 ? 17.900 5.605 -22.227 1.00 79.00 95 MET A O 1
ATOM 774 N N . ASN A 1 96 ? 16.411 6.837 -23.368 1.00 85.69 96 ASN A N 1
ATOM 775 C CA . ASN A 1 96 ? 17.246 8.036 -23.355 1.00 85.69 96 ASN A CA 1
ATOM 776 C C . ASN A 1 96 ? 17.249 8.681 -21.950 1.00 85.69 96 ASN A C 1
ATOM 778 O O . ASN A 1 96 ? 16.313 8.518 -21.169 1.00 85.69 96 ASN A O 1
ATOM 782 N N . ILE A 1 97 ? 18.266 9.485 -21.631 1.00 83.25 97 ILE A N 1
ATOM 783 C CA . ILE A 1 97 ? 18.452 10.149 -20.328 1.00 83.25 97 ILE A CA 1
ATOM 784 C C . ILE A 1 97 ? 17.212 10.960 -19.914 1.00 83.25 97 ILE A C 1
ATOM 786 O O . ILE A 1 97 ? 16.833 10.948 -18.745 1.00 83.25 97 ILE A O 1
ATOM 790 N N . ILE A 1 98 ? 16.560 11.646 -20.859 1.00 86.94 98 ILE A N 1
ATOM 791 C CA . ILE A 1 98 ? 15.360 12.459 -20.588 1.00 86.94 98 ILE A CA 1
ATOM 792 C C . ILE A 1 98 ? 14.170 11.572 -20.187 1.00 86.94 98 ILE A C 1
ATOM 794 O O . ILE A 1 98 ? 13.463 11.878 -19.226 1.00 86.94 98 ILE A O 1
ATOM 798 N N . GLU A 1 99 ? 13.966 10.460 -20.893 1.00 83.25 99 GLU A N 1
ATOM 799 C CA . GLU A 1 99 ? 12.900 9.494 -20.606 1.00 83.25 99 GLU A CA 1
ATOM 800 C C . GLU A 1 99 ? 13.151 8.804 -19.266 1.00 83.25 99 GLU A C 1
ATOM 802 O O . GLU A 1 99 ? 12.262 8.760 -18.415 1.00 83.25 99 GLU A O 1
ATOM 807 N N . MET A 1 100 ? 14.394 8.375 -19.034 1.00 83.94 100 MET A N 1
ATOM 808 C CA . MET A 1 100 ? 14.831 7.765 -17.783 1.00 83.94 100 MET A C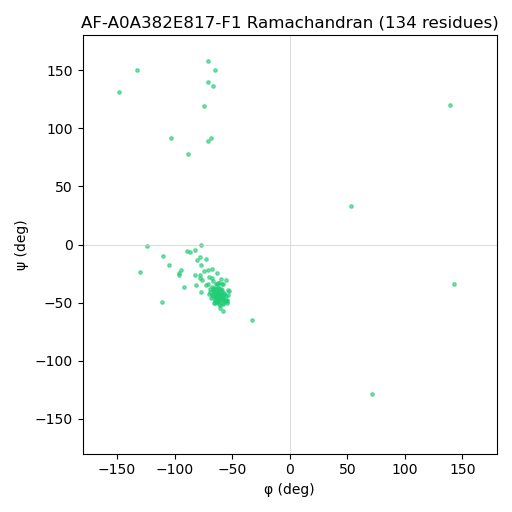A 1
ATOM 809 C C . MET A 1 100 ? 14.576 8.693 -16.588 1.00 83.94 100 MET A C 1
ATOM 811 O O . MET A 1 100 ? 14.074 8.250 -15.555 1.00 83.94 100 MET A O 1
ATOM 815 N N . LEU A 1 101 ? 14.874 9.989 -16.727 1.00 85.44 101 LEU A N 1
ATOM 816 C CA . LEU A 1 101 ? 14.677 10.979 -15.668 1.00 85.44 101 LEU A CA 1
ATOM 817 C C . LEU A 1 101 ? 13.186 11.237 -15.396 1.00 85.44 101 LEU A C 1
ATOM 819 O O . LEU A 1 101 ? 12.783 11.338 -14.236 1.00 85.44 101 LEU A O 1
ATOM 823 N N . SER A 1 102 ? 12.353 11.272 -16.438 1.00 86.56 102 SER A N 1
ATOM 824 C CA . SER A 1 102 ? 10.895 11.398 -16.301 1.00 86.56 102 SER A CA 1
ATOM 825 C C . SER A 1 102 ? 10.273 10.183 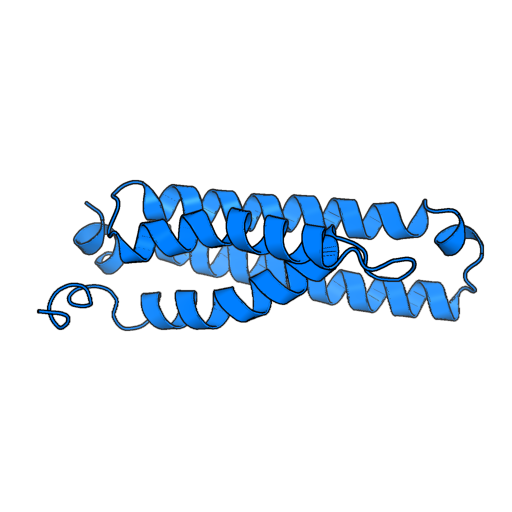-15.593 1.00 86.56 102 SER A C 1
ATOM 827 O O . SER A 1 102 ? 9.500 10.326 -14.638 1.00 86.56 102 SER A O 1
ATOM 829 N N . VAL A 1 103 ? 10.677 8.970 -15.984 1.00 84.94 103 VAL A N 1
ATOM 830 C CA . VAL A 1 103 ? 10.253 7.720 -15.332 1.00 84.94 103 VAL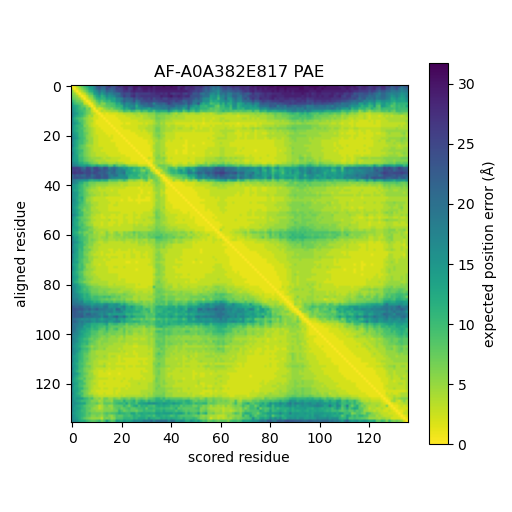 A CA 1
ATOM 831 C C . VAL A 1 103 ? 10.738 7.670 -13.878 1.00 84.94 103 VAL A C 1
ATOM 833 O O . VAL A 1 103 ? 9.964 7.345 -12.979 1.00 84.94 103 VAL A O 1
ATOM 836 N N . ALA A 1 104 ? 11.979 8.074 -13.602 1.00 86.25 104 ALA A N 1
ATOM 837 C CA . ALA A 1 104 ? 12.503 8.130 -12.237 1.00 86.25 104 ALA A CA 1
ATOM 838 C C . ALA A 1 104 ? 11.704 9.084 -11.338 1.00 86.25 104 ALA A C 1
ATOM 840 O O . ALA A 1 104 ? 11.362 8.724 -10.210 1.00 86.25 104 ALA A O 1
ATOM 841 N N . LEU A 1 105 ? 11.369 10.278 -11.833 1.00 88.38 105 LEU A N 1
ATOM 842 C CA . LEU A 1 105 ? 10.588 11.259 -11.078 1.00 88.38 105 LEU A CA 1
ATOM 843 C C . LEU A 1 105 ? 9.175 10.758 -10.770 1.00 88.38 105 LEU A C 1
ATOM 845 O O . LEU A 1 105 ? 8.712 10.889 -9.635 1.00 88.38 105 LEU A O 1
ATOM 849 N N . THR A 1 106 ? 8.497 10.157 -11.750 1.00 87.38 106 THR A N 1
ATOM 850 C CA . THR A 1 106 ? 7.147 9.607 -11.542 1.00 87.38 106 THR A CA 1
ATOM 851 C C . THR A 1 106 ? 7.154 8.482 -10.507 1.00 87.38 106 THR A C 1
ATOM 853 O O . THR A 1 106 ? 6.368 8.523 -9.557 1.00 87.38 106 THR A O 1
ATOM 856 N N . LEU A 1 107 ? 8.092 7.537 -10.607 1.00 87.88 107 LEU A N 1
ATOM 857 C CA . LEU A 1 107 ? 8.250 6.456 -9.630 1.00 87.88 107 LEU A CA 1
ATOM 858 C C . LEU A 1 107 ? 8.584 6.984 -8.227 1.00 87.88 107 LEU A C 1
ATOM 860 O O . LEU A 1 107 ? 7.998 6.535 -7.239 1.00 87.88 107 LEU A O 1
ATOM 864 N N . LEU A 1 108 ? 9.460 7.987 -8.125 1.00 90.44 108 LEU A N 1
ATOM 865 C CA . LEU A 1 108 ? 9.826 8.605 -6.851 1.00 90.44 108 LEU A CA 1
ATOM 866 C C . LEU A 1 108 ? 8.622 9.255 -6.158 1.00 90.44 108 LEU A C 1
ATOM 868 O O . LEU A 1 108 ? 8.455 9.098 -4.945 1.00 90.44 108 LEU A O 1
ATOM 872 N N . ILE A 1 109 ? 7.755 9.937 -6.909 1.00 91.06 109 ILE A N 1
ATOM 873 C CA . ILE A 1 109 ? 6.508 10.503 -6.374 1.00 91.06 109 ILE A CA 1
ATOM 874 C C . ILE A 1 109 ? 5.602 9.388 -5.834 1.00 91.06 109 ILE A C 1
ATOM 876 O O . ILE A 1 109 ? 5.105 9.488 -4.711 1.00 91.06 109 ILE A O 1
ATOM 880 N N . ILE A 1 110 ? 5.432 8.296 -6.581 1.00 89.50 110 ILE A N 1
ATOM 881 C CA . ILE A 1 110 ? 4.562 7.170 -6.201 1.00 89.50 110 ILE A CA 1
ATOM 882 C C . ILE A 1 110 ? 5.051 6.481 -4.924 1.00 89.50 110 ILE A C 1
ATOM 884 O O . ILE A 1 110 ? 4.257 6.231 -4.004 1.00 89.50 110 ILE A O 1
ATOM 888 N N . VAL A 1 111 ? 6.357 6.215 -4.839 1.00 90.88 111 VAL A N 1
ATOM 889 C CA . VAL A 1 111 ? 6.992 5.641 -3.644 1.00 90.88 111 VAL A CA 1
ATOM 890 C C . VAL A 1 111 ? 6.853 6.603 -2.464 1.00 90.88 111 VAL A C 1
ATOM 892 O O . VAL A 1 111 ? 6.480 6.176 -1.370 1.00 90.88 111 VAL A O 1
ATOM 895 N N . SER A 1 112 ? 7.053 7.904 -2.678 1.00 93.06 112 SER A N 1
ATOM 896 C CA . SER A 1 112 ? 6.922 8.920 -1.625 1.00 93.06 112 SER A CA 1
ATOM 897 C C . SER A 1 112 ? 5.500 8.992 -1.063 1.00 93.06 112 SER A C 1
ATOM 899 O O . SER A 1 112 ? 5.322 9.011 0.157 1.00 93.06 112 SER A O 1
ATOM 901 N N . ILE A 1 113 ? 4.477 8.952 -1.924 1.00 93.12 113 ILE A N 1
ATOM 902 C CA . ILE A 1 113 ? 3.070 8.894 -1.499 1.00 93.12 113 ILE A CA 1
ATOM 903 C C . ILE A 1 113 ? 2.825 7.640 -0.650 1.00 93.12 113 ILE A C 1
ATOM 905 O O . ILE A 1 113 ? 2.200 7.738 0.409 1.00 93.12 113 ILE A O 1
ATOM 909 N N . SER A 1 114 ? 3.369 6.485 -1.057 1.00 91.69 114 SER A N 1
ATOM 910 C CA . SER A 1 114 ? 3.192 5.227 -0.314 1.00 91.69 114 SER A CA 1
ATOM 911 C C . SER A 1 114 ? 3.798 5.302 1.090 1.00 91.69 114 SER A C 1
ATOM 913 O O . SER A 1 114 ? 3.164 4.895 2.065 1.00 91.69 114 SER A O 1
ATOM 915 N N . LEU A 1 115 ? 4.985 5.906 1.208 1.00 93.50 115 LEU A N 1
ATOM 916 C CA . LEU A 1 115 ? 5.690 6.108 2.472 1.00 93.50 115 LEU A CA 1
ATOM 917 C C . LEU A 1 115 ? 4.920 7.041 3.402 1.00 93.50 115 LEU A C 1
ATOM 919 O O . LEU A 1 115 ? 4.683 6.702 4.563 1.00 93.50 115 LEU A O 1
ATOM 923 N N . VAL A 1 116 ? 4.500 8.203 2.897 1.00 95.94 116 VAL A N 1
ATOM 924 C CA . VAL A 1 116 ? 3.737 9.182 3.681 1.00 95.94 116 VAL A CA 1
ATOM 925 C C . VAL A 1 116 ? 2.435 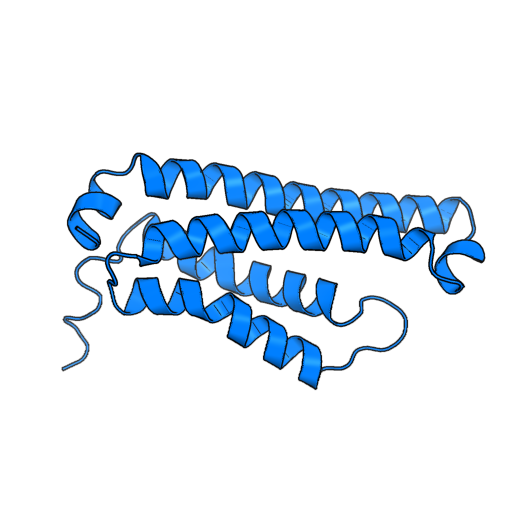8.559 4.183 1.00 95.94 116 VAL A C 1
ATOM 927 O O . VAL A 1 116 ? 2.121 8.666 5.373 1.00 95.94 116 VAL A O 1
ATOM 930 N N . TRP A 1 117 ? 1.715 7.844 3.315 1.00 94.88 117 TRP A N 1
ATOM 931 C CA . TRP A 1 117 ? 0.483 7.153 3.686 1.00 94.88 117 TRP A CA 1
ATOM 932 C C . TRP A 1 117 ? 0.737 6.088 4.764 1.00 94.88 117 TRP A C 1
ATOM 934 O O . TRP A 1 117 ? 0.074 6.093 5.807 1.00 94.88 117 TRP A O 1
ATOM 944 N N . ALA A 1 118 ? 1.751 5.236 4.583 1.00 93.25 118 ALA A N 1
ATOM 945 C CA . ALA A 1 118 ? 2.125 4.210 5.555 1.00 93.25 118 ALA A CA 1
ATOM 946 C C . ALA A 1 118 ? 2.480 4.811 6.926 1.00 93.25 118 ALA A C 1
ATOM 948 O O . ALA A 1 118 ? 2.011 4.315 7.955 1.00 93.25 118 ALA A O 1
ATOM 949 N N . ILE A 1 119 ? 3.252 5.901 6.968 1.00 94.69 119 ILE A N 1
ATOM 950 C CA . ILE A 1 119 ? 3.679 6.561 8.213 1.00 94.69 119 ILE A CA 1
ATOM 951 C C . ILE A 1 119 ? 2.485 7.168 8.959 1.00 94.69 119 ILE A C 1
ATOM 953 O O . ILE A 1 119 ? 2.311 6.907 10.159 1.00 94.69 119 ILE A O 1
ATOM 957 N N . ILE A 1 120 ? 1.654 7.956 8.266 1.00 94.19 120 ILE A N 1
ATOM 958 C CA . ILE A 1 120 ? 0.497 8.641 8.864 1.00 94.19 120 ILE A CA 1
ATOM 959 C C . ILE A 1 120 ? -0.445 7.617 9.496 1.00 94.19 120 ILE A C 1
ATOM 961 O O . ILE A 1 120 ? -0.795 7.726 10.678 1.00 94.19 120 ILE A O 1
ATOM 965 N N . TRP A 1 121 ? -0.808 6.582 8.738 1.00 92.94 121 TRP A N 1
ATOM 966 C CA . TRP A 1 121 ? -1.780 5.602 9.201 1.00 92.94 121 TRP A CA 1
ATOM 967 C C . TRP A 1 121 ? -1.193 4.619 10.208 1.00 92.94 121 TRP A C 1
ATOM 969 O O . TRP A 1 121 ? -1.889 4.256 11.154 1.00 92.94 121 TRP A O 1
ATOM 979 N N . THR A 1 122 ? 0.102 4.293 10.134 1.00 91.94 122 THR A N 1
ATOM 980 C CA . THR A 1 122 ? 0.782 3.544 11.207 1.00 91.94 122 THR A CA 1
ATOM 981 C C . THR A 1 122 ? 0.692 4.283 12.537 1.00 91.94 122 THR A C 1
ATOM 983 O O . THR A 1 122 ? 0.354 3.686 13.565 1.00 91.94 122 THR A O 1
ATOM 986 N N . LYS A 1 123 ? 0.957 5.595 12.539 1.00 91.88 123 LYS A N 1
ATOM 987 C CA . LYS A 1 123 ? 0.844 6.419 13.748 1.00 91.88 123 LYS A CA 1
ATOM 988 C C . LYS A 1 123 ? -0.596 6.450 14.259 1.00 91.88 123 LYS A C 1
ATOM 990 O O . LYS A 1 123 ? -0.808 6.306 15.464 1.00 91.88 123 LYS A O 1
ATOM 995 N N . TYR A 1 124 ? -1.567 6.596 13.360 1.00 89.00 124 TYR A N 1
ATOM 996 C CA . TYR A 1 124 ? -2.985 6.594 13.708 1.00 89.00 124 TYR A CA 1
ATOM 997 C C . TYR A 1 124 ? -3.426 5.261 14.331 1.00 89.00 124 TYR A C 1
ATOM 999 O O . TYR A 1 124 ? -3.963 5.264 15.439 1.00 89.00 124 TYR A O 1
ATOM 1007 N N . PHE A 1 125 ? -3.137 4.126 13.690 1.00 88.00 125 PHE A N 1
ATOM 1008 C CA . PHE A 1 125 ? -3.517 2.800 14.187 1.00 88.00 125 PHE A CA 1
ATOM 1009 C C . PHE A 1 125 ? -2.868 2.450 15.530 1.00 88.00 125 PHE A C 1
ATOM 1011 O O . PHE A 1 125 ? -3.503 1.794 16.350 1.00 88.00 125 PHE A O 1
ATOM 1018 N N . LYS A 1 126 ? -1.637 2.910 15.793 1.00 86.94 126 LYS A N 1
ATOM 1019 C CA . LYS A 1 126 ? -0.944 2.640 17.065 1.00 86.94 126 LYS A CA 1
ATOM 1020 C C . LYS A 1 126 ? -1.358 3.563 18.215 1.00 86.94 126 LYS A C 1
ATOM 1022 O O . LYS A 1 126 ? -1.349 3.125 19.360 1.00 86.94 126 LYS A O 1
ATOM 1027 N N . LYS A 1 127 ? -1.658 4.842 17.949 1.00 85.00 127 LYS A N 1
ATOM 1028 C CA . LYS A 1 127 ? -1.875 5.853 19.009 1.00 85.00 127 LYS A CA 1
ATOM 1029 C C . LYS A 1 127 ? -3.336 6.243 19.232 1.00 85.00 127 LYS A C 1
ATOM 1031 O O . LYS A 1 127 ? -3.650 6.839 20.258 1.00 85.00 127 LYS A O 1
ATOM 1036 N N . SER A 1 128 ? -4.230 5.963 18.288 1.00 81.62 128 SER A N 1
ATOM 1037 C CA . SER A 1 128 ? -5.619 6.414 18.378 1.00 81.62 128 SER A CA 1
ATOM 1038 C C . SER A 1 128 ? -6.413 5.609 19.408 1.00 81.62 128 SER A C 1
ATOM 1040 O O . SER A 1 128 ? -6.650 4.413 19.240 1.00 81.62 128 SER A O 1
ATOM 1042 N N . ILE A 1 129 ? -6.923 6.302 20.431 1.00 73.25 129 ILE A N 1
ATOM 1043 C CA . ILE A 1 129 ? -7.857 5.739 21.422 1.00 73.25 129 ILE A CA 1
ATOM 1044 C C . ILE A 1 129 ? -9.114 5.194 20.727 1.00 73.25 129 ILE A C 1
ATOM 1046 O O . ILE A 1 129 ? -9.649 4.168 21.130 1.00 73.25 129 ILE A O 1
ATOM 1050 N N . ARG A 1 130 ? -9.559 5.836 19.636 1.00 72.12 130 ARG A N 1
ATOM 1051 C CA . ARG A 1 130 ? -10.729 5.390 18.867 1.00 72.12 130 ARG A CA 1
ATOM 1052 C C . ARG A 1 130 ? -10.483 4.045 18.182 1.00 72.12 130 ARG A C 1
ATOM 1054 O O . ARG A 1 130 ? -11.386 3.220 18.170 1.00 72.12 130 ARG A O 1
ATOM 1061 N N . VAL A 1 131 ? -9.280 3.816 17.648 1.00 75.00 131 VAL A N 1
ATOM 1062 C CA . VAL A 1 131 ? -8.903 2.515 17.065 1.00 75.00 131 VAL A CA 1
ATOM 1063 C C . VAL A 1 131 ? -8.894 1.459 18.163 1.00 75.00 131 VAL A C 1
ATOM 1065 O O . VAL A 1 131 ? -9.547 0.433 18.009 1.00 75.00 131 VAL A O 1
ATOM 1068 N N . ARG A 1 132 ? -8.259 1.745 19.306 1.00 73.81 132 ARG A N 1
ATOM 1069 C CA . ARG A 1 132 ? -8.256 0.826 20.450 1.00 73.81 132 ARG A CA 1
ATOM 1070 C C . ARG A 1 132 ? -9.676 0.446 20.879 1.00 73.81 132 ARG A C 1
ATOM 1072 O O . ARG A 1 132 ? -9.970 -0.726 20.971 1.00 73.81 132 ARG A O 1
ATOM 1079 N N . ASN A 1 133 ? -10.581 1.408 21.033 1.00 74.94 133 ASN A N 1
ATOM 1080 C CA . ASN A 1 133 ? -11.957 1.126 21.461 1.00 74.94 133 ASN A CA 1
ATOM 1081 C C . ASN A 1 133 ? -12.835 0.455 20.382 1.00 74.94 133 ASN A C 1
ATOM 1083 O O . ASN A 1 133 ? -13.945 0.040 20.687 1.00 74.94 133 ASN A O 1
ATOM 1087 N N . THR A 1 134 ? -12.398 0.424 19.117 1.00 74.56 134 THR A N 1
ATOM 1088 C CA . THR A 1 134 ? -13.166 -0.186 18.010 1.00 74.56 134 THR A CA 1
ATOM 1089 C C . THR A 1 134 ? -12.724 -1.622 17.724 1.00 74.56 134 THR A C 1
ATOM 1091 O O . THR A 1 134 ? -13.515 -2.399 17.198 1.00 74.56 134 THR A O 1
ATOM 1094 N N . PHE A 1 135 ? -11.470 -1.962 18.037 1.00 78.31 135 PHE A N 1
ATOM 1095 C CA . PHE A 1 135 ? -10.850 -3.245 17.693 1.00 78.31 135 PHE A CA 1
ATOM 1096 C C . PHE A 1 135 ? -10.289 -4.005 18.912 1.00 78.31 135 PHE A C 1
ATOM 1098 O O . PHE A 1 135 ? -9.753 -5.092 18.731 1.00 78.31 135 PHE A O 1
ATOM 1105 N N . CYS A 1 136 ? -10.365 -3.465 20.132 1.00 64.25 136 CYS A N 1
ATOM 1106 C CA . CYS A 1 136 ? -10.023 -4.172 21.373 1.00 64.25 136 CYS A CA 1
ATOM 1107 C C . CYS A 1 136 ? -11.257 -4.385 22.243 1.00 64.25 136 CYS A C 1
ATOM 1109 O O . CYS A 1 136 ? -12.144 -3.502 22.225 1.00 64.25 136 CYS A O 1
#

Organism: NCBI:txid408172

Foldseek 3Di:
DPPPLCVQCDDPNVVLLVVVLVLLLVLLQLQQDPPDDRPVVSSVVSSVVLCVLVVCVSVLALCSLVVPLVSLVVSLVSLVVSLVVCCVDPVNVPDDPVRNVVSNVVSVVSSVVSVVSSVVSNCCCVPPPSNVVSND

Solvent-accessible surface area (backbone atoms only — not comparable to full-atom values): 7430 Å² total; per-residue (Å²): 142,74,80,65,74,56,72,73,65,58,66,68,59,43,54,48,54,63,58,42,52,65,51,42,51,56,48,16,40,57,74,41,36,83,86,87,59,71,48,60,69,53,21,53,52,46,32,54,62,66,42,48,35,60,48,30,50,71,68,46,38,64,59,20,58,59,45,42,43,51,49,36,52,48,49,35,52,52,45,50,52,48,55,57,46,50,60,70,38,74,76,38,68,70,48,54,73,71,56,47,51,53,52,50,51,54,44,50,52,54,41,50,52,40,46,53,51,34,52,56,49,40,51,45,56,74,68,36,65,67,48,47,68,53,34,100

Sequence (136 aa):
MEGDNMKGIKGWLLVYLIGSIPLLIMYSMGLSGWFFEYPFILMVIIFFVLAIPLWLIMLKSPKAPQWNISMWWTIVVLMTLRSISVFLEPGGKEMNIIEMLSVALTLLIIVSISLVWAIIWTKYFKKSIRVRNTFC

pLDDT: mean 83.65, std 12.73, range [36.88, 95.94]

Secondary structure (DSSP, 8-state):
--SSTTTT--THHHHHHHHHHHHHHHHHHHHH-SSS---HHHHHHHHHHHHHHHHHHHTT-TTHHHHHHHHHHHHHHHHHHHHHHHTTSHHHHT--HHHHHHHHHHHHHHHHHHHHHHHHHHHHHHH-HHHHHHH-

Mean predicted aligned error: 6.84 Å

Radius of gyration: 17.33 Å; Cα contacts (8 Å, |Δi|>4): 90; chains: 1; bounding box: 49×23×46 Å

=== Feature glossary ===
Legend for the data blocks above and below:

— What the protein is —

The amino-acid sequence is the protein's primary structure: the linear order of residues from the N-terminus to the C-terminus, written in one-letter code. Everything else here — the 3D coordinates, the secondary structure, the domain annotations — is ultimately a consequence of this string.

Database cross-references. InterPro integrates a dozen domain/family signature databases into unified entries with residue-range hits. GO terms attach function/process/location labels with evidence codes. CATH codes position the fold in a four-level structural taxonomy. Organism is the NCBI-taxonomy species name.

— Where its atoms are —

The mmCIF block holds the 3D Cartesian coordinates of each backbone atom (N, Cα, C, O) in ångströms. mmCIF is the PDB's canonical archive format — a tagged-loop text representation of the atomic model.

The six renders are orthographic views along the three Cartesian axes in both directions. Representation (cartoon, sticks, or surface) and color scheme (sequence-rainbow or by-chain) vary across proteins so the training set covers all the common visualization conventions.

— Local backbone conformation —

Secondary structure is the local, repeating backbone conformation. DSSP classifies it into eight states by reading the hydrogen-bond network: three helix types (H, G, I), two β types (E, B), two non-regular types (T, S), and unstructured coil (-).

SS3 is a coarse helix/strand/coil call (letters a/b/c) made by the P-SEA algorithm from inter-Cα distances and dihedrals. It is less detailed than DSSP but needs only Cα positions.

Backbone dihedral angles. Every residue except chain termini has a φ (preceding-C → N → Cα → C) and a ψ (N → Cα → C → next-N). They are reported in degrees following the IUPAC sign convention. Secondary structure is essentially a statement about which (φ, ψ) basin each residue occupies.

— Global shape and packing —

The geometric summary reports three shape descriptors. Rg (radius of gyration) measures how spread out the Cα atoms are about their centre of mass; compact globular proteins have small Rg, elongated or unfolded ones large. Cα contacts (<8 Å, |i−j|>4) count long-range residue pairs in spatial proximity — high for tightly packed folds, near zero for rods or random coil. The bounding-box extents give the protein's footprint along x, y, z in Å.

Solvent accessibility: the surface area of each residue that a 1.4 Å water probe can touch, in Å². When only backbone atoms are present the absolute values are lower than full-atom SASA (side chains contribute most of the area) and are flagged as backbone-only.

Plot images: a contact map (which residues are close in 3D, as an N×N binary image), a Ramachandran scatter (backbone torsion angles, revealing secondary-structure composition at a glance), and — for AlphaFold structures — a PAE heatmap (pairwise prediction confidence).

— Structural neighborhood —

Foldseek's 3Di representation compresses backbone geometry into a per-residue letter drawn from a learned twenty-state alphabet. It captures the tertiary interaction pattern around each residue — which residues are packed against it in space, regardless of where they are in sequence.

Structural nearest neighbors (via Foldseek easy-search vs the PDB). Reported per hit: target PDB id, E-value, and alignment TM-score. A TM-score above ~0.5 is the conventional threshold for 'same fold'.

— Confidence and disorder —

pLDDT (predicted Local Distance Difference Test) is AlphaFold's per-residue confidence score, ranging from 0 to 100. Values above 90 indicate high confidence (typically well-packed cores); 70–90 is confident; 50–70 low confidence; below 50 usually means the region is disordered or the prediction is unreliable there. AlphaFold stores pLDDT in the mmCIF B-factor column.

For experimental (PDB) structures, the B-factor (temperature factor) quantifies the positional spread of each atom in the crystal — a combination of thermal vibration and static disorder — in units of Å². High B-factors mark flexible loops or poorly resolved regions; low B-factors mark the rigid, well-ordered core.

Predicted Aligned Error (PAE) is an AlphaFold confidence matrix: entry (i, j) is the expected error in the position of residue j, in ångströms, when the prediction is superimposed on the true structure at residue i. Low PAE within a block of residues means that block is internally rigid and well-predicted; high PAE between two blocks means their relative placement is uncertain even if each block individually is confident.